Protein 1FRE (pdb70)

Foldseek 3Di:
DPPPDFDPPFAAADPDDPDHDDCQRVNVDRNVDPGHYHD

Structure (mmCIF, N/CA/C/O backbone):
data_1FRE
#
_entry.id   1FRE
#
_cell.length_a   1.000
_cell.length_b   1.000
_cell.length_c   1.000
_cell.angle_alpha   90.00
_cell.angle_beta   90.00
_cell.angle_gamma   90.00
#
_symmetry.space_group_name_H-M   'P 1'
#
loop_
_entity.id
_entity.type
_entity.pdbx_description
1 polymer 'NUCLEAR FACTOR XNF7'
2 non-polymer 'ZINC ION'
#
loop_
_atom_site.group_PDB
_atom_site.id
_atom_site.type_symbol
_atom_site.label_atom_id
_atom_site.label_alt_id
_atom_site.label_comp_id
_atom_site.label_asym_id
_atom_site.label_entity_id
_atom_site.label_seq_id
_atom_site.pdbx_PDB_ins_code
_atom_site.Cartn_x
_atom_site.Cartn_y
_atom_site.Cartn_z
_atom_site.occupancy
_atom_site.B_iso_or_equiv
_atom_site.auth_seq_id
_atom_site.auth_comp_id
_atom_site.auth_asym_id
_atom_site.auth_atom_id
_atom_site.pdbx_PDB_model_num
ATOM 1 N N . GLU A 1 4 ? 0.674 7.196 -3.064 1.00 0.00 4 GLU A N 1
ATOM 2 C CA . GLU A 1 4 ? 0.867 6.022 -2.185 1.00 0.00 4 GLU A CA 1
ATOM 3 C C .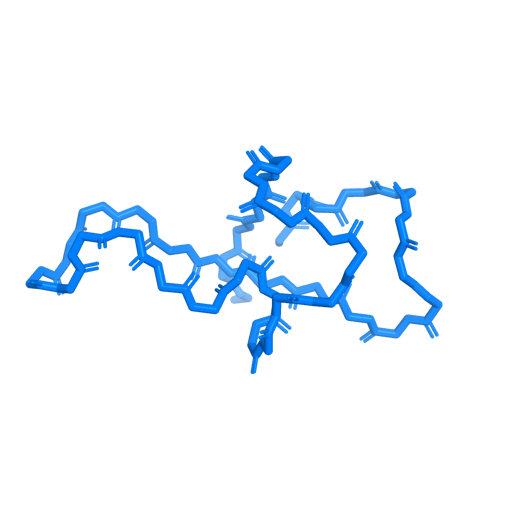 GLU A 1 4 ? 2.122 6.227 -1.332 1.00 0.00 4 GLU A C 1
ATOM 4 O O . GLU A 1 4 ? 3.218 6.339 -1.844 1.00 0.00 4 GLU A O 1
ATOM 10 N N . LYS A 1 5 ? 1.977 6.267 -0.032 1.00 0.00 5 LYS A N 1
ATOM 11 C CA . LYS A 1 5 ? 3.169 6.448 0.835 1.00 0.00 5 LYS A CA 1
ATOM 12 C C . LYS A 1 5 ? 4.036 5.204 0.700 1.00 0.00 5 LYS A C 1
ATOM 13 O O . LYS A 1 5 ? 4.995 5.205 -0.044 1.00 0.00 5 LYS A O 1
ATOM 19 N N . CYS A 1 6 ? 3.680 4.146 1.408 1.00 0.00 6 CYS A N 1
ATOM 20 C CA . CYS A 1 6 ? 4.445 2.848 1.349 1.00 0.00 6 CYS A CA 1
ATOM 21 C C . CYS A 1 6 ? 5.799 3.077 0.680 1.00 0.00 6 CYS A C 1
ATOM 22 O O . CYS A 1 6 ? 6.037 2.651 -0.429 1.00 0.00 6 CYS A O 1
ATOM 25 N N . SER A 1 7 ? 6.669 3.794 1.334 1.00 0.00 7 SER A N 1
ATOM 26 C CA . SER A 1 7 ? 7.995 4.100 0.731 1.00 0.00 7 SER A CA 1
ATOM 27 C C . SER A 1 7 ? 9.036 3.090 1.205 1.00 0.00 7 SER A C 1
ATOM 28 O O . SER A 1 7 ? 8.873 2.456 2.225 1.00 0.00 7 SER A O 1
ATOM 31 N N . GLU A 1 8 ? 10.111 2.954 0.469 1.00 0.00 8 GLU A N 1
ATOM 32 C CA . GLU A 1 8 ? 11.190 2.000 0.863 1.00 0.00 8 GLU A CA 1
ATOM 33 C C . GLU A 1 8 ? 10.577 0.721 1.421 1.00 0.00 8 GLU A C 1
ATOM 34 O O . GLU A 1 8 ? 10.213 0.643 2.576 1.00 0.00 8 GLU A O 1
ATOM 40 N N . HIS A 1 9 ? 10.450 -0.285 0.609 1.00 0.00 9 HIS A N 1
ATOM 41 C CA . HIS A 1 9 ? 9.838 -1.539 1.098 1.00 0.00 9 HIS A CA 1
ATOM 42 C C . HIS A 1 9 ? 9.771 -2.578 -0.046 1.00 0.00 9 HIS A C 1
ATOM 43 O O . HIS A 1 9 ? 10.409 -3.609 0.034 1.00 0.00 9 HIS A O 1
ATOM 50 N N . ASP A 1 10 ? 9.035 -2.339 -1.117 1.00 0.00 10 ASP A N 1
ATOM 51 C CA . ASP A 1 10 ? 8.998 -3.332 -2.210 1.00 0.00 10 ASP A CA 1
ATOM 52 C C . ASP A 1 10 ? 9.511 -2.671 -3.488 1.00 0.00 10 ASP A C 1
ATOM 53 O O . ASP A 1 10 ? 9.314 -1.491 -3.704 1.00 0.00 10 ASP A O 1
ATOM 58 N N . GLU A 1 11 ? 10.177 -3.408 -4.330 1.00 0.00 11 GLU A N 1
ATOM 59 C CA . GLU A 1 11 ? 10.706 -2.802 -5.583 1.00 0.00 11 GLU A CA 1
ATOM 60 C C . GLU A 1 11 ? 9.615 -2.802 -6.654 1.00 0.00 11 GLU A C 1
ATOM 61 O O . GLU A 1 11 ? 9.856 -3.156 -7.790 1.00 0.00 11 GLU A O 1
ATOM 67 N N . ARG A 1 12 ? 8.419 -2.400 -6.302 1.00 0.00 12 ARG A N 1
ATOM 68 C CA . ARG A 1 12 ? 7.309 -2.371 -7.302 1.00 0.00 12 ARG A CA 1
ATOM 69 C C . ARG A 1 12 ? 5.947 -2.319 -6.591 1.00 0.00 12 ARG A C 1
ATOM 70 O O . ARG A 1 12 ? 4.936 -2.057 -7.211 1.00 0.00 12 ARG A O 1
ATOM 78 N N . LEU A 1 13 ? 5.893 -2.584 -5.310 1.00 0.00 13 LEU A N 1
ATOM 79 C CA . LEU A 1 13 ? 4.575 -2.562 -4.618 1.00 0.00 13 LEU A CA 1
ATOM 80 C C . LEU A 1 13 ? 4.344 -1.214 -3.930 1.00 0.00 13 LEU A C 1
ATOM 81 O O . LEU A 1 13 ? 5.141 -0.763 -3.131 1.00 0.00 13 LEU A O 1
ATOM 86 N N . LYS A 1 14 ? 3.226 -0.592 -4.214 1.00 0.00 14 LYS A N 1
ATOM 87 C CA . LYS A 1 14 ? 2.867 0.716 -3.575 1.00 0.00 14 LYS A CA 1
ATOM 88 C C . LYS A 1 14 ? 1.314 0.810 -3.589 1.00 0.00 14 LYS A C 1
ATOM 89 O O . LYS A 1 14 ? 0.709 0.512 -4.600 1.00 0.00 14 LYS A O 1
ATOM 95 N N . LEU A 1 15 ? 0.634 1.174 -2.505 1.00 0.00 15 LEU A N 1
ATOM 96 C CA . LEU A 1 15 ? -0.870 1.196 -2.592 1.00 0.00 15 LEU A CA 1
ATOM 97 C C . LEU A 1 15 ? -1.532 1.930 -1.412 1.00 0.00 15 LEU A C 1
ATOM 98 O O . LEU A 1 15 ? -1.019 2.879 -0.941 1.00 0.00 15 LEU A O 1
ATOM 103 N N . TYR A 1 16 ? -2.695 1.476 -0.951 1.00 0.00 16 TYR A N 1
ATOM 104 C CA . TYR A 1 16 ? -3.413 2.158 0.184 1.00 0.00 16 TYR A CA 1
ATOM 105 C C . TYR A 1 16 ? -4.576 1.306 0.739 1.00 0.00 16 TYR A C 1
ATOM 106 O O . TYR A 1 16 ? -5.166 0.500 0.047 1.00 0.00 16 TYR A O 1
ATOM 115 N N . CYS A 1 17 ? -4.909 1.519 1.994 1.00 0.00 17 CYS A N 1
ATOM 116 C CA . CYS A 1 17 ? -6.036 0.777 2.645 1.00 0.00 17 CYS A CA 1
ATOM 117 C C . CYS A 1 17 ? -6.973 1.798 3.300 1.00 0.00 17 CYS A C 1
ATOM 118 O O . CYS A 1 17 ? -7.928 2.254 2.707 1.00 0.00 17 CYS A O 1
ATOM 121 N N . LYS A 1 18 ? -6.688 2.163 4.525 1.00 0.00 18 LYS A N 1
ATOM 122 C CA . LYS A 1 18 ? -7.534 3.161 5.241 1.00 0.00 18 LYS A CA 1
ATOM 123 C C . LYS A 1 18 ? -8.966 2.639 5.377 1.00 0.00 18 LYS A C 1
ATOM 124 O O . LYS A 1 18 ? -9.380 1.732 4.682 1.00 0.00 18 LYS A O 1
ATOM 130 N N . ASP A 1 19 ? -9.722 3.206 6.280 1.00 0.00 19 ASP A N 1
ATOM 131 C CA . ASP A 1 19 ? -11.126 2.750 6.483 1.00 0.00 19 ASP A CA 1
ATOM 132 C C . ASP A 1 19 ? -11.904 2.844 5.169 1.00 0.00 19 ASP A C 1
ATOM 133 O O . ASP A 1 19 ? -11.836 3.828 4.460 1.00 0.00 19 ASP A O 1
ATOM 138 N N . ASP A 1 20 ? -12.648 1.821 4.844 1.00 0.00 20 ASP A N 1
ATOM 139 C CA . ASP A 1 20 ? -13.443 1.834 3.582 1.00 0.00 20 ASP A CA 1
ATOM 140 C C . ASP A 1 20 ? -14.194 0.514 3.447 1.00 0.00 20 ASP A C 1
ATOM 141 O O . ASP A 1 20 ? -14.182 -0.122 2.412 1.00 0.00 20 ASP A O 1
ATOM 146 N N . GLY A 1 21 ? -14.833 0.097 4.490 1.00 0.00 21 GLY A N 1
ATOM 147 C CA . GLY A 1 21 ? -15.580 -1.189 4.449 1.00 0.00 21 GLY A CA 1
ATOM 148 C C . GLY A 1 21 ? -14.620 -2.326 4.797 1.00 0.00 21 GLY A C 1
ATOM 149 O O . GLY A 1 21 ? -14.888 -3.141 5.657 1.00 0.00 21 GLY A O 1
ATOM 150 N N . THR A 1 22 ? -13.494 -2.376 4.140 1.00 0.00 22 THR A N 1
ATOM 151 C CA . THR A 1 22 ? -12.504 -3.450 4.435 1.00 0.00 22 THR A CA 1
ATOM 152 C C . THR A 1 22 ? -11.413 -2.894 5.354 1.00 0.00 22 THR A C 1
ATOM 153 O O . THR A 1 22 ? -10.455 -2.298 4.904 1.00 0.00 22 THR A O 1
ATOM 157 N N . LEU A 1 23 ? -11.550 -3.080 6.639 1.00 0.00 23 LEU A N 1
ATOM 158 C CA . LEU A 1 23 ? -10.519 -2.557 7.580 1.00 0.00 23 LEU A CA 1
ATOM 159 C C . LEU A 1 23 ? -9.182 -3.252 7.313 1.00 0.00 23 LEU A C 1
ATOM 160 O O . LEU A 1 23 ? -9.078 -4.461 7.371 1.00 0.00 23 LEU A O 1
ATOM 165 N N . SER A 1 24 ? -8.1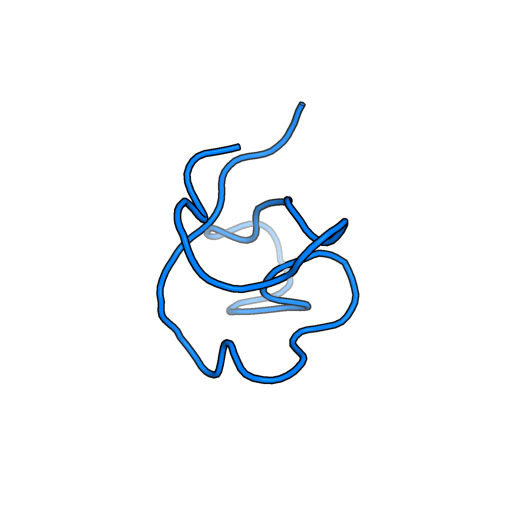57 -2.496 7.021 1.00 0.00 24 SER A N 1
ATOM 166 C CA . SER A 1 24 ? -6.827 -3.115 6.752 1.00 0.00 24 SER A CA 1
ATOM 167 C C . SER A 1 24 ? -6.946 -4.087 5.577 1.00 0.00 24 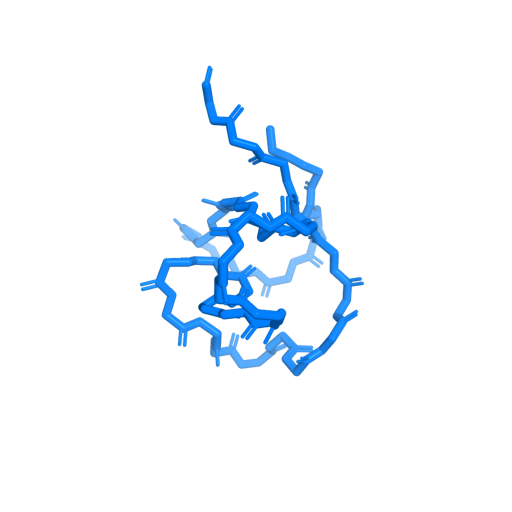SER A C 1
ATOM 168 O O . SER A 1 24 ? -7.633 -5.086 5.657 1.00 0.00 24 SER A O 1
ATOM 171 N N . CYS A 1 25 ? -6.283 -3.811 4.486 1.00 0.00 25 CYS A N 1
ATOM 172 C CA . CYS A 1 25 ? -6.368 -4.731 3.322 1.00 0.00 25 CYS A CA 1
ATOM 173 C C . CYS A 1 25 ? -4.973 -4.885 2.739 1.00 0.00 25 CYS A C 1
ATOM 174 O O . CYS A 1 25 ? -3.989 -4.612 3.398 1.00 0.00 25 CYS A O 1
ATOM 177 N N . VAL A 1 26 ? -4.874 -5.284 1.501 1.00 0.00 26 VAL A N 1
ATOM 178 C CA . VAL A 1 26 ? -3.533 -5.405 0.869 1.00 0.00 26 VAL A CA 1
ATOM 179 C C . VAL A 1 26 ? -2.734 -4.177 1.253 1.00 0.00 26 VAL A C 1
ATOM 180 O O . VAL A 1 26 ? -3.183 -3.098 1.006 1.00 0.00 26 VAL A O 1
ATOM 184 N N . ILE A 1 27 ? -1.579 -4.303 1.862 1.00 0.00 27 ILE A N 1
ATOM 185 C CA . ILE A 1 27 ? -0.832 -3.060 2.228 1.00 0.00 27 ILE A CA 1
ATOM 186 C C . ILE A 1 27 ? -0.070 -2.547 1.001 1.00 0.00 27 ILE A C 1
ATOM 187 O O . ILE A 1 27 ? 0.725 -1.632 1.075 1.00 0.00 27 ILE A O 1
ATOM 192 N N . CYS A 1 28 ? -0.316 -3.109 -0.128 1.00 0.00 28 CYS A N 1
ATOM 193 C CA . CYS A 1 28 ? 0.368 -2.635 -1.349 1.00 0.00 28 CYS A CA 1
ATOM 194 C C . CYS A 1 28 ? -0.263 -3.351 -2.512 1.00 0.00 28 CYS A C 1
ATOM 195 O O . CYS A 1 28 ? 0.378 -3.726 -3.473 1.00 0.00 28 CYS A O 1
ATOM 198 N N . ARG A 1 29 ? -1.531 -3.576 -2.387 1.00 0.00 29 ARG A N 1
ATOM 199 C CA . ARG A 1 29 ? -2.264 -4.315 -3.444 1.00 0.00 29 ARG A CA 1
ATOM 200 C C . ARG A 1 29 ? -1.967 -5.803 -3.262 1.00 0.00 29 ARG A C 1
ATOM 201 O O . ARG A 1 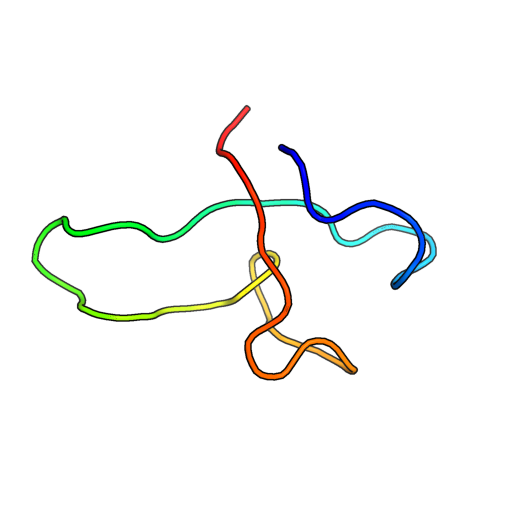29 ? -2.454 -6.642 -3.994 1.00 0.00 29 ARG A O 1
ATOM 209 N N . ASP A 1 30 ? -1.171 -6.135 -2.273 1.00 0.00 30 ASP A N 1
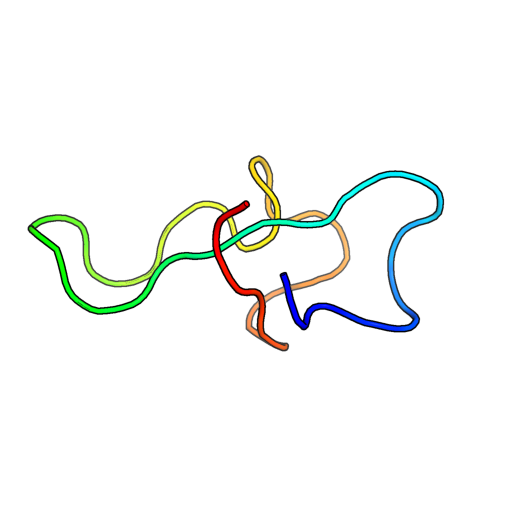ATOM 210 C CA . ASP A 1 30 ? -0.843 -7.556 -2.023 1.00 0.00 30 ASP A CA 1
ATOM 211 C C . ASP A 1 30 ? -0.403 -7.725 -0.566 1.00 0.00 30 ASP A C 1
ATOM 212 O O . ASP A 1 30 ? -0.768 -8.678 0.092 1.00 0.00 30 ASP A O 1
ATOM 217 N N . SER A 1 31 ? 0.367 -6.799 -0.057 1.00 0.00 31 SER A N 1
ATOM 218 C CA . SER A 1 31 ? 0.821 -6.890 1.363 1.00 0.00 31 SER A CA 1
ATOM 219 C C . SER A 1 31 ? 1.988 -7.878 1.489 1.00 0.00 31 SER A C 1
ATOM 220 O O . SER A 1 31 ? 1.932 -8.830 2.240 1.00 0.00 31 SER A O 1
ATOM 223 N N . LEU A 1 32 ? 3.057 -7.658 0.772 1.00 0.00 32 LEU A N 1
ATOM 224 C CA . LEU A 1 32 ? 4.213 -8.592 0.880 1.00 0.00 32 LEU A CA 1
ATOM 225 C C . LEU A 1 32 ? 5.394 -7.870 1.529 1.00 0.00 32 LEU A C 1
ATOM 226 O O . LEU A 1 32 ? 5.826 -6.832 1.072 1.00 0.00 32 LEU A O 1
ATOM 231 N N . LYS A 1 33 ? 5.914 -8.411 2.598 1.00 0.00 33 LYS A N 1
ATOM 232 C CA . LYS A 1 33 ? 7.060 -7.752 3.286 1.00 0.00 33 LYS A CA 1
ATOM 233 C C . LYS A 1 33 ? 6.593 -6.416 3.866 1.00 0.00 33 LYS A C 1
ATOM 234 O O . LYS A 1 33 ? 7.385 -5.606 4.304 1.00 0.00 33 LYS A O 1
ATOM 240 N N . HIS A 1 34 ? 5.308 -6.181 3.871 1.00 0.00 34 HIS A N 1
ATOM 241 C CA . HIS A 1 34 ? 4.784 -4.899 4.420 1.00 0.00 34 HIS A CA 1
ATOM 242 C C . HIS A 1 34 ? 4.197 -5.140 5.806 1.00 0.00 34 HIS A C 1
ATOM 243 O O . HIS A 1 34 ? 4.625 -4.556 6.781 1.00 0.00 34 HIS A O 1
ATOM 250 N N . ALA A 1 35 ? 3.216 -5.994 5.897 1.00 0.00 35 ALA A N 1
ATOM 251 C CA . ALA A 1 35 ? 2.590 -6.270 7.220 1.00 0.00 35 ALA A CA 1
ATOM 252 C C . ALA A 1 35 ? 1.654 -5.116 7.594 1.00 0.00 35 ALA A C 1
ATOM 253 O O . ALA A 1 35 ? 0.449 -5.228 7.488 1.00 0.00 35 ALA A O 1
ATOM 255 N N . SER A 1 36 ? 2.193 -4.010 8.037 1.00 0.00 36 SER A N 1
ATOM 256 C CA . SER A 1 36 ? 1.320 -2.865 8.418 1.00 0.00 36 SER A CA 1
ATOM 257 C C . SER A 1 36 ? 2.074 -1.540 8.252 1.00 0.00 36 SER A C 1
ATOM 258 O O . SER A 1 36 ? 1.707 -0.538 8.833 1.00 0.00 36 SER A O 1
ATOM 261 N N . HIS A 1 37 ? 3.116 -1.515 7.463 1.00 0.00 37 HIS A N 1
ATOM 262 C CA . HIS A 1 37 ? 3.862 -0.236 7.275 1.00 0.00 37 HIS A CA 1
ATOM 263 C C . HIS A 1 37 ? 2.856 0.869 6.940 1.00 0.00 37 HIS A C 1
ATOM 264 O O . HIS A 1 37 ? 2.299 1.496 7.820 1.00 0.00 37 HIS A O 1
ATOM 271 N N . ASN A 1 38 ? 2.607 1.112 5.681 1.00 0.00 38 ASN A N 1
ATOM 272 C CA . ASN A 1 38 ? 1.624 2.176 5.319 1.00 0.00 38 ASN A CA 1
ATOM 273 C C . A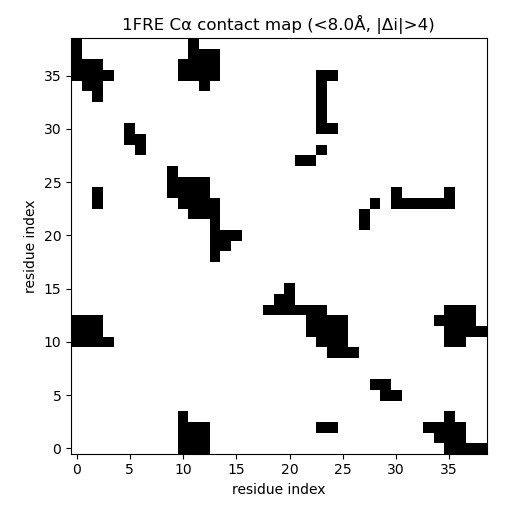SN A 1 38 ? 1.605 2.378 3.803 1.00 0.00 38 ASN A C 1
ATOM 274 O O . ASN A 1 38 ? 2.577 2.128 3.123 1.00 0.00 38 ASN A O 1
ATOM 279 N N . PHE A 1 39 ? 0.509 2.854 3.271 1.00 0.00 39 PHE A N 1
ATOM 280 C CA . PHE A 1 39 ? 0.442 3.094 1.802 1.00 0.00 39 PHE A CA 1
ATOM 281 C C . PHE A 1 39 ? -0.771 3.992 1.445 1.00 0.00 39 PHE A C 1
ATOM 282 O O . PHE A 1 39 ? -1.790 3.970 2.107 1.00 0.00 39 PHE A O 1
ATOM 290 N N . LEU A 1 40 ? -0.664 4.753 0.370 1.00 0.00 40 LEU A N 1
ATOM 291 C CA . LEU A 1 40 ? -1.795 5.631 -0.090 1.00 0.00 40 LEU A CA 1
ATOM 292 C C . LEU A 1 40 ? -2.184 5.234 -1.540 1.00 0.00 40 LEU A C 1
ATOM 293 O O . LEU A 1 40 ? -1.416 4.604 -2.236 1.00 0.00 40 LEU A O 1
ATOM 298 N N . PRO A 1 41 ? -3.403 5.541 -1.918 1.00 0.00 41 PRO A N 1
ATOM 299 C CA . PRO A 1 41 ? -3.963 5.154 -3.230 1.00 0.00 41 PRO A CA 1
ATOM 300 C C . PRO A 1 41 ? -3.616 6.154 -4.327 1.00 0.00 41 PRO A C 1
ATOM 301 O O . PRO A 1 41 ? -3.701 7.347 -4.139 1.00 0.00 41 PRO A O 1
ATOM 305 N N . ILE A 1 42 ? -3.252 5.662 -5.482 1.00 0.00 42 ILE A N 1
ATOM 306 C CA . ILE A 1 42 ? -2.916 6.568 -6.615 1.00 0.00 42 ILE A CA 1
ATOM 307 C C . ILE A 1 42 ? -4.125 7.444 -6.947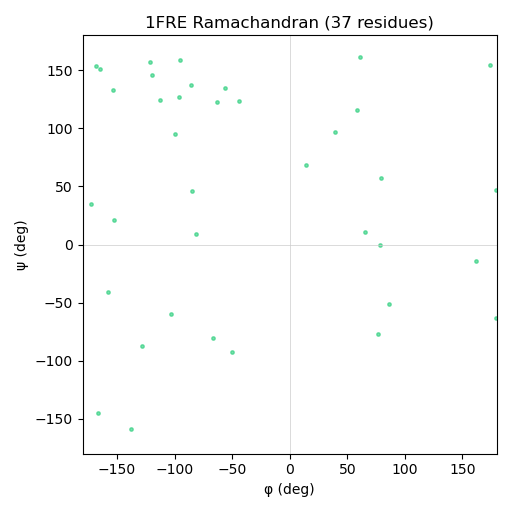 1.00 0.00 42 ILE A C 1
ATOM 308 O O . ILE A 1 42 ? -3.918 8.554 -7.407 1.00 0.00 42 ILE A O 1
#

Nearest PDB structures (foldseek):
  1fre-assembly1_A  TM=1.026E+00  e=3.816E-07  Xenopus laevis

Sequence (39 aa):
EKCSEHDERLKLYCKDDGTLSCVICRDSLKHASHNFLPI

Organism: Xenopus laevis (NCBI:txid8355)

Radius of gyration: 8.9 Å; Cα contacts (8 Å, |Δi|>4): 75; chains: 1; bounding box: 27×15×16 Å

Solvent-accessible surface area: 3157 Å² total; per-residue (Å²): 78,130,0,54,165,53,28,180,192,39,55,32,63,10,121,124,70,84,83,149,87,39,60,18,0,147,79,46,97,196,10,88,94,85,80,5,69,52,194

InterPro domains:
  IPR000315 B-box-type zinc finger [PF00643] (22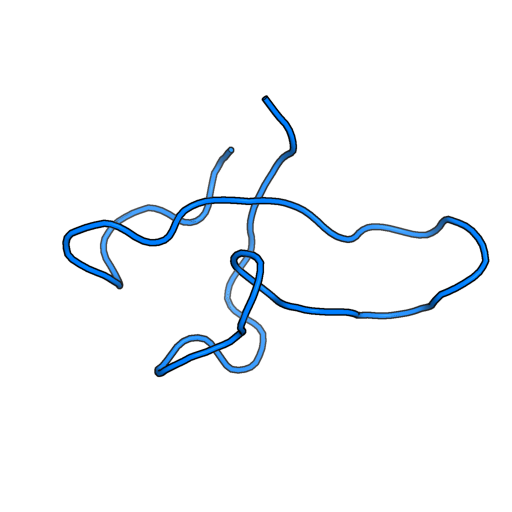2-260)
  IPR000315 B-box-type zinc finger [PS50119] (219-260)
  IPR000315 B-box-type zinc finger [SM00336] (219-260)
  IPR000953 Chromo/chromo shadow domain [SM00298] (35-91)
  IPR001841 Zinc finger, RING-type [PS50089] (145-185)
  IPR001841 Zinc finger, RING-type [SM00184] (145-184)
  IPR001870 B30.2/SPRY domain [PS50188] (413-609)
  IPR003649 B-box, C-terminal [SM00502] (270-393)
  IPR003877 SPRY domain [PF00622] (486-591)
  IPR003877 SPRY domain [SM00449] (484-609)
  IPR003879 Butyrophylin-like, SPRY domain [PR01407] (430-447)
  IPR003879 Butyrophylin-like, SPRY domain [PR01407] (447-464)
  IPR003879 Butyrophylin-like, SPRY domain [PR01407] (469-493)
  IPR003879 Butyrophylin-like, SPRY domain [PR01407] (499-512)
  IPR003879 Butyrophylin-like, SPRY domain [PR01407] (543-567)
  IPR003879 Butyrophylin-like, SPRY domain [PR01407] (573-591)
  IPR006574 SPRY-associated [PF13765] (435-482)
  IPR006574 SPRY-associated [SM00589] (431-483)
  IPR013083 Zinc finger, RING/FYVE/PHD-type [G3DSA:3.30.40.10] (133-206)
  IPR013320 Concanavalin A-like lectin/glucanase domain superfamily [SSF49899] (430-606)

Secondary structure (DSSP, 8-state):
----SS-SS------SSSSSS--TTSS-SS-TT------